Protein AF-A0A3M1LEP3-F1 (afdb_monomer)

Mean predicted aligned error: 5.58 Å

pLDDT: mean 80.01, std 7.08, range [63.09, 87.19]

Sequence (38 aa):
ILDGYTRNPKGTRIFGPVARELRDKGFTKIVSLAPEVL

Secondary structure (DSSP, 8-state):
-B-SSSSSBSSS---SEE-THHHHTT-HHHHHH-SEE-

Nearest PDB structures (foldseek):
  1vy7-assembly1_BO  TM=9.587E-01  e=5.073E-04  Thermus thermophilus HB8
  7sae-assembly1_K  TM=8.920E-01  e=6.752E-04  Bacillus subtilis
  6xyw-assembly1_Ak  TM=8.876E-01  e=2.089E-02  Arabidopsis thaliana
  7aoi-assembly1_XG  TM=8.261E-01  e=4.927E-02  Trypanosoma brucei
  6yxy-assembly1_AO  TM=8.051E-01  e=1.440E-01  Trypanosoma brucei brucei

Solvent-accessible surface area (backbone atoms only — not comparable to full-atom values): 2424 Å² total; per-residue (Å²): 107,59,40,98,89,41,89,46,63,72,57,91,70,53,86,61,74,38,60,51,64,40,51,79,72,64,32,50,73,58,62,72,44,30,85,40,74,86

Structure (mmCIF, N/CA/C/O backbone):
data_AF-A0A3M1LEP3-F1
#
_entry.id   AF-A0A3M1LEP3-F1
#
loop_
_atom_site.group_PDB
_atom_site.id
_atom_site.type_symbol
_atom_site.label_atom_id
_atom_site.label_alt_id
_atom_site.label_comp_id
_atom_site.label_asym_id
_atom_site.label_entity_id
_atom_site.label_seq_id
_atom_site.pdbx_PDB_ins_code
_atom_site.Cartn_x
_atom_site.Cartn_y
_atom_site.Cartn_z
_atom_site.occupancy
_atom_site.B_iso_or_equiv
_atom_site.auth_seq_id
_atom_site.auth_comp_id
_atom_site.auth_asym_id
_atom_site.auth_atom_id
_atom_site.pdbx_PDB_model_num
ATOM 1 N N . ILE A 1 1 ? 8.488 3.549 -4.631 1.00 63.09 1 ILE A N 1
ATOM 2 C CA . ILE A 1 1 ? 7.697 2.576 -3.828 1.00 63.09 1 ILE A CA 1
ATOM 3 C C . ILE A 1 1 ? 7.426 1.302 -4.631 1.00 63.09 1 ILE A C 1
ATOM 5 O O . ILE A 1 1 ? 7.614 0.220 -4.092 1.00 63.09 1 ILE A O 1
ATOM 9 N N . LEU A 1 2 ? 7.055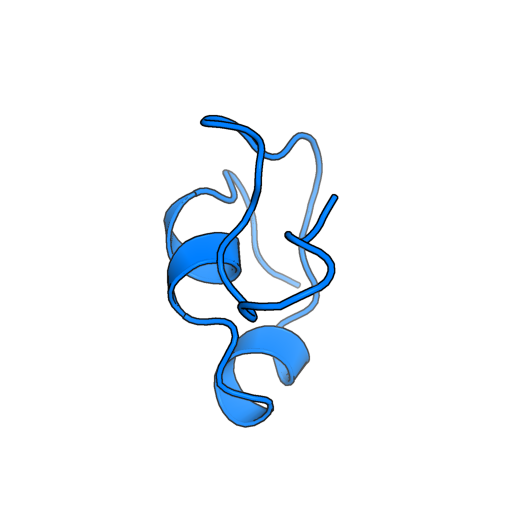 1.409 -5.911 1.00 66.44 2 LEU A N 1
ATOM 10 C CA . LEU A 1 2 ? 6.897 0.271 -6.824 1.00 66.44 2 LEU A CA 1
ATOM 11 C C . LEU A 1 2 ? 8.164 -0.005 -7.636 1.00 66.44 2 LEU A C 1
ATOM 13 O O . LEU A 1 2 ? 8.985 0.899 -7.829 1.00 66.44 2 LEU A O 1
ATOM 17 N N . ASP A 1 3 ? 8.320 -1.244 -8.091 1.00 65.69 3 ASP A N 1
ATOM 18 C CA . ASP A 1 3 ? 9.355 -1.590 -9.054 1.00 65.69 3 ASP A CA 1
ATOM 19 C C . ASP A 1 3 ? 8.985 -1.044 -10.439 1.00 65.69 3 ASP A C 1
ATOM 21 O O . ASP A 1 3 ? 7.830 -1.100 -10.850 1.00 65.69 3 ASP A O 1
ATOM 25 N N . GLY A 1 4 ? 9.943 -0.440 -11.148 1.00 66.62 4 GLY A N 1
ATOM 26 C CA . GLY A 1 4 ? 9.669 0.249 -12.419 1.00 66.62 4 GLY A CA 1
ATOM 27 C C . GLY A 1 4 ? 9.132 -0.685 -13.508 1.00 66.62 4 GLY A C 1
ATOM 28 O O . GLY A 1 4 ? 8.546 -0.212 -14.475 1.00 66.62 4 GLY A O 1
ATOM 29 N N . TYR A 1 5 ? 9.294 -1.999 -13.320 1.00 63.41 5 TYR A N 1
ATOM 30 C CA . TYR A 1 5 ? 8.814 -3.047 -14.215 1.00 63.41 5 TYR A CA 1
ATOM 31 C C . TYR A 1 5 ? 7.631 -3.841 -13.658 1.00 63.41 5 TYR A C 1
ATOM 33 O O . TYR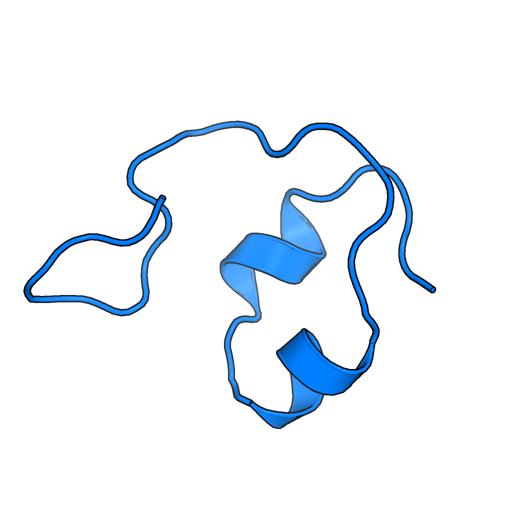 A 1 5 ? 6.893 -4.465 -14.418 1.00 63.41 5 TYR A O 1
ATOM 41 N N . THR A 1 6 ? 7.417 -3.834 -12.341 1.00 66.19 6 THR A N 1
ATOM 42 C CA . THR A 1 6 ? 6.353 -4.617 -11.705 1.00 66.19 6 THR A CA 1
ATOM 43 C C . THR A 1 6 ? 5.608 -3.798 -10.661 1.00 66.19 6 THR A C 1
ATOM 45 O O . THR A 1 6 ? 6.197 -3.155 -9.799 1.00 66.19 6 THR A O 1
ATOM 48 N N . ARG A 1 7 ? 4.272 -3.906 -10.653 1.00 73.06 7 ARG A N 1
ATOM 49 C CA . ARG A 1 7 ? 3.374 -3.309 -9.638 1.00 73.06 7 ARG A CA 1
ATOM 50 C C . ARG A 1 7 ? 3.555 -3.904 -8.228 1.00 73.06 7 ARG A C 1
ATOM 52 O O . ARG A 1 7 ? 2.687 -3.761 -7.370 1.00 73.06 7 ARG A O 1
ATOM 59 N N . ASN A 1 8 ? 4.680 -4.568 -7.982 1.00 78.94 8 ASN A N 1
ATOM 60 C CA . ASN A 1 8 ? 5.069 -5.062 -6.682 1.00 78.94 8 ASN A CA 1
ATOM 61 C C . ASN A 1 8 ? 5.761 -3.940 -5.897 1.00 78.94 8 ASN A C 1
ATOM 63 O O . ASN A 1 8 ? 6.578 -3.199 -6.455 1.00 78.94 8 ASN A O 1
ATOM 67 N N . PRO A 1 9 ? 5.468 -3.815 -4.596 1.00 83.00 9 PRO A N 1
ATOM 68 C CA . PRO A 1 9 ? 6.220 -2.915 -3.743 1.00 83.00 9 PRO A CA 1
ATOM 69 C C . PRO A 1 9 ? 7.682 -3.376 -3.677 1.00 83.00 9 PRO A C 1
ATOM 71 O O . PRO A 1 9 ? 7.963 -4.549 -3.439 1.00 83.00 9 PRO A O 1
ATOM 74 N N . LYS A 1 10 ? 8.612 -2.439 -3.885 1.00 79.06 10 LYS A N 1
ATOM 75 C CA . LYS A 1 10 ? 10.057 -2.647 -3.681 1.00 79.06 10 LYS A CA 1
ATOM 76 C C . LYS A 1 10 ? 10.410 -2.821 -2.202 1.00 79.06 10 LYS A C 1
ATOM 78 O O . LYS A 1 10 ? 11.445 -3.389 -1.881 1.00 79.06 10 LYS A O 1
ATOM 83 N N . GLY A 1 11 ? 9.570 -2.287 -1.315 1.00 77.81 11 GLY A N 1
ATOM 84 C CA . GLY A 1 11 ? 9.733 -2.379 0.133 1.00 77.81 11 GLY A CA 1
ATOM 85 C C . GLY A 1 11 ? 8.905 -3.509 0.737 1.00 77.81 11 GLY A C 1
ATOM 86 O O . GLY A 1 11 ? 7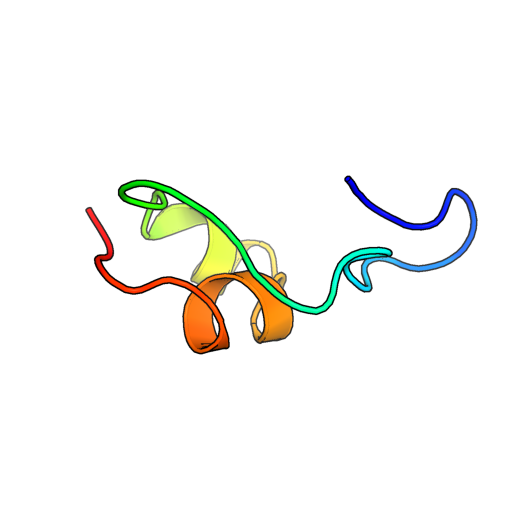.828 -3.839 0.245 1.00 77.81 11 GLY A O 1
ATOM 87 N N . THR A 1 12 ? 9.393 -4.065 1.842 1.00 77.31 12 THR A N 1
ATOM 88 C CA . THR A 1 12 ? 8.707 -5.105 2.624 1.00 77.31 12 THR A CA 1
ATOM 89 C C . THR A 1 12 ? 7.674 -4.547 3.604 1.00 77.31 12 THR A C 1
ATOM 91 O O . THR A 1 12 ? 6.897 -5.316 4.161 1.00 77.31 12 THR A O 1
ATOM 94 N N . ARG A 1 13 ? 7.642 -3.225 3.829 1.00 78.19 13 ARG A N 1
ATOM 95 C CA . ARG A 1 13 ? 6.726 -2.573 4.774 1.00 78.19 13 ARG A CA 1
ATOM 96 C C . ARG A 1 13 ? 6.208 -1.244 4.232 1.00 78.19 13 ARG A C 1
ATOM 98 O O . ARG A 1 13 ? 6.980 -0.462 3.677 1.00 78.19 13 ARG A O 1
ATOM 105 N N . ILE A 1 14 ? 4.913 -0.994 4.425 1.00 81.94 14 ILE A N 1
ATOM 106 C CA . ILE A 1 14 ? 4.255 0.282 4.124 1.00 81.94 14 ILE A CA 1
ATOM 107 C C . ILE A 1 14 ? 3.871 0.941 5.445 1.00 81.94 14 ILE A C 1
ATOM 109 O O . ILE A 1 14 ? 3.340 0.288 6.340 1.00 81.94 14 ILE A O 1
ATOM 113 N N . 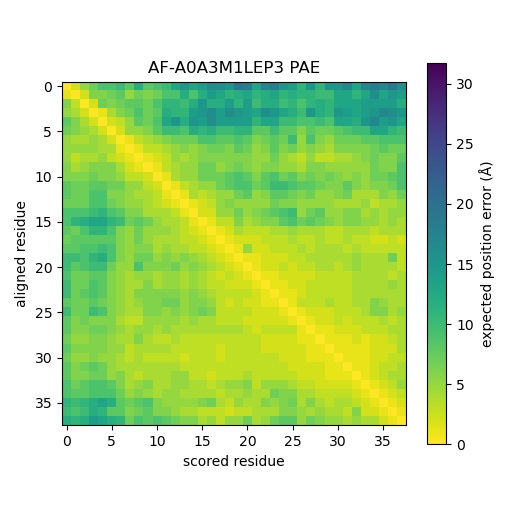PHE A 1 15 ? 4.200 2.221 5.581 1.00 78.31 15 PHE A N 1
ATOM 114 C CA . PHE A 1 15 ? 3.907 3.005 6.773 1.00 78.31 15 PHE A CA 1
ATOM 115 C C . PHE A 1 15 ? 2.738 3.945 6.492 1.00 78.31 15 PHE A C 1
ATOM 117 O O . PHE A 1 15 ? 2.740 4.642 5.479 1.00 78.31 15 PHE A O 1
ATOM 124 N N . GLY A 1 16 ? 1.775 3.972 7.413 1.00 82.56 16 GLY A N 1
ATOM 125 C CA . GLY A 1 16 ? 0.599 4.835 7.344 1.00 82.56 16 GLY A CA 1
ATOM 126 C C . GLY A 1 16 ? -0.629 4.182 6.696 1.00 82.56 16 GLY A C 1
ATOM 127 O O . GLY A 1 16 ? -0.533 3.076 6.155 1.00 82.56 16 GLY A O 1
ATOM 128 N N . PRO A 1 17 ? -1.788 4.856 6.791 1.00 86.06 17 PRO A N 1
ATOM 129 C CA . PRO A 1 17 ? -3.036 4.378 6.222 1.00 86.06 17 PRO A CA 1
ATOM 130 C C . PRO A 1 17 ? -3.004 4.412 4.692 1.00 86.06 17 PRO A C 1
ATOM 132 O O . PRO A 1 17 ? -2.446 5.324 4.078 1.00 86.06 17 PRO A O 1
ATOM 135 N N . VAL A 1 18 ? -3.620 3.411 4.068 1.00 87.19 18 VAL A N 1
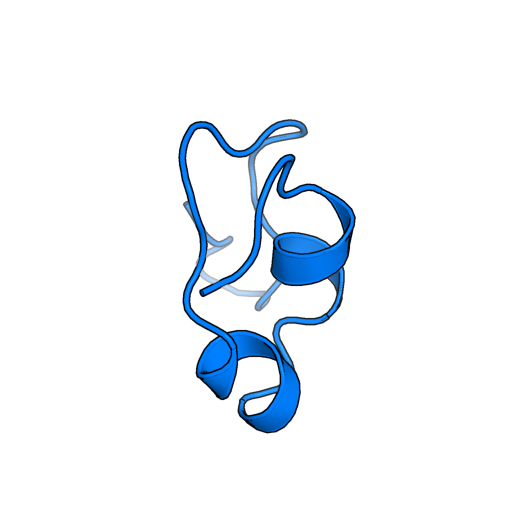ATOM 136 C CA . VAL A 1 18 ? -3.587 3.201 2.616 1.00 87.19 18 VAL A CA 1
ATOM 137 C C . VAL A 1 18 ? -5.001 3.283 2.051 1.00 87.19 18 VAL A C 1
ATOM 139 O O . VAL A 1 18 ? -5.921 2.704 2.610 1.00 87.19 18 VAL A O 1
ATOM 142 N N . ALA A 1 19 ? -5.204 3.995 0.942 1.00 86.50 19 ALA A N 1
ATOM 143 C CA . ALA A 1 19 ? -6.541 4.163 0.367 1.00 86.50 19 ALA A CA 1
ATOM 144 C C . ALA A 1 19 ? -7.111 2.839 -0.179 1.00 86.50 19 ALA A C 1
ATOM 146 O O . ALA A 1 19 ? -6.427 2.108 -0.904 1.00 86.50 19 ALA A O 1
ATOM 147 N N . ARG A 1 20 ? -8.389 2.561 0.097 1.00 85.81 20 ARG A N 1
ATOM 148 C CA . ARG A 1 20 ? -9.109 1.344 -0.315 1.00 85.81 20 ARG A CA 1
ATOM 149 C C . ARG A 1 20 ? -9.173 1.168 -1.828 1.00 85.81 20 ARG A C 1
ATOM 151 O O . ARG A 1 20 ? -9.140 0.039 -2.308 1.00 85.81 20 ARG A O 1
ATOM 158 N N . GLU A 1 21 ? -9.133 2.268 -2.577 1.00 84.94 21 GLU A N 1
ATOM 159 C CA . GLU A 1 21 ? -9.062 2.273 -4.044 1.00 84.94 21 GLU A CA 1
ATOM 160 C C . GLU A 1 21 ? -7.875 1.477 -4.608 1.00 84.94 21 GLU A C 1
ATOM 162 O O . GLU A 1 21 ? -7.903 1.013 -5.749 1.00 84.94 21 GLU A O 1
ATOM 167 N N . LEU A 1 22 ? -6.797 1.323 -3.832 1.00 84.06 22 LEU A N 1
ATOM 168 C CA . LEU A 1 22 ? -5.624 0.557 -4.251 1.00 84.06 22 LEU A CA 1
ATOM 169 C C . LEU A 1 22 ? -5.933 -0.941 -4.370 1.00 84.06 22 LEU A C 1
ATOM 171 O O . LEU A 1 22 ? -5.265 -1.637 -5.139 1.00 84.06 22 LEU A O 1
ATOM 175 N N . ARG A 1 23 ? -6.976 -1.428 -3.686 1.00 81.44 23 ARG A N 1
ATOM 176 C CA . ARG A 1 23 ? -7.491 -2.791 -3.846 1.00 81.44 23 ARG A CA 1
ATOM 177 C C . ARG A 1 23 ? -8.107 -2.985 -5.229 1.00 81.44 23 ARG A C 1
ATOM 179 O O . ARG A 1 23 ? -7.748 -3.939 -5.913 1.00 81.44 23 ARG A O 1
ATOM 186 N N . ASP A 1 24 ? -8.956 -2.056 -5.659 1.00 83.94 24 ASP A N 1
ATOM 187 C CA . ASP A 1 24 ? -9.617 -2.102 -6.971 1.00 83.94 24 ASP A CA 1
ATOM 188 C C . ASP A 1 24 ? -8.632 -1.880 -8.123 1.00 83.94 24 ASP A C 1
ATOM 190 O O . ASP A 1 24 ? -8.744 -2.486 -9.186 1.00 83.94 24 ASP A O 1
ATOM 194 N N . LYS A 1 25 ? -7.585 -1.082 -7.888 1.00 84.62 25 LYS A N 1
ATOM 195 C CA . LYS A 1 25 ? -6.487 -0.862 -8.844 1.00 84.62 25 LYS A CA 1
ATOM 196 C C . LYS A 1 25 ? -5.503 -2.046 -8.943 1.00 84.62 25 LYS A C 1
ATOM 198 O O . LYS A 1 25 ? -4.534 -1.972 -9.701 1.00 84.62 25 LYS A O 1
ATOM 20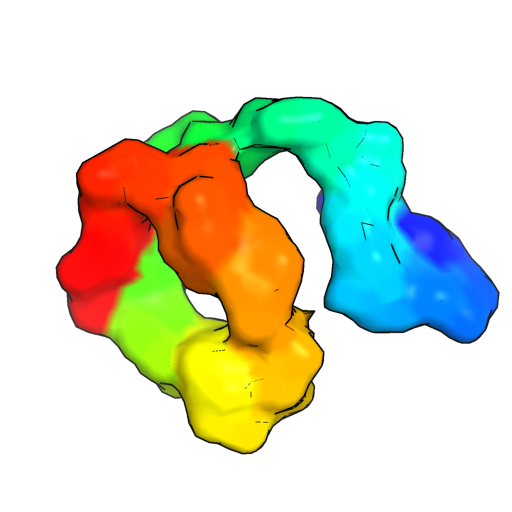3 N N . GLY A 1 26 ? -5.732 -3.141 -8.209 1.00 82.06 26 GLY A N 1
ATOM 204 C CA . GLY A 1 26 ? -4.935 -4.372 -8.285 1.00 82.06 26 GLY A CA 1
ATOM 205 C C . GLY A 1 26 ? -3.616 -4.337 -7.504 1.00 82.06 26 GLY A C 1
ATOM 206 O O . GLY A 1 26 ? -2.751 -5.187 -7.714 1.00 82.06 26 GLY A O 1
ATOM 207 N N . PHE A 1 27 ? -3.442 -3.385 -6.584 1.00 84.69 27 PHE A N 1
ATOM 208 C CA . PHE A 1 27 ? -2.277 -3.296 -5.699 1.00 84.69 27 PHE A CA 1
ATOM 209 C C . PHE A 1 27 ? -2.472 -4.116 -4.416 1.00 84.69 27 PHE A C 1
ATOM 211 O O . PHE A 1 27 ? -2.190 -3.660 -3.309 1.00 84.69 27 PHE A O 1
ATOM 218 N N . THR A 1 28 ? -2.932 -5.359 -4.551 1.00 85.50 28 THR A N 1
ATOM 219 C CA . THR A 1 28 ? -3.302 -6.228 -3.423 1.00 85.50 28 THR A CA 1
ATOM 220 C C . THR A 1 28 ? -2.157 -6.416 -2.428 1.00 85.50 28 THR A C 1
ATOM 222 O O . THR A 1 28 ? -2.377 -6.359 -1.225 1.00 85.50 28 THR A O 1
ATOM 225 N N . LYS A 1 29 ? -0.911 -6.542 -2.910 1.00 84.12 29 LYS A N 1
ATOM 226 C CA . LYS A 1 29 ? 0.277 -6.655 -2.045 1.00 84.12 29 LYS A CA 1
ATOM 227 C C . LYS A 1 29 ? 0.511 -5.418 -1.176 1.00 84.12 29 LYS A C 1
ATOM 229 O O . LYS A 1 29 ? 0.970 -5.555 -0.053 1.00 84.12 29 LYS A O 1
ATOM 234 N N . ILE A 1 30 ? 0.208 -4.225 -1.685 1.00 85.00 30 ILE A N 1
ATOM 235 C CA . ILE A 1 30 ? 0.337 -2.968 -0.933 1.00 85.00 30 ILE A CA 1
ATOM 236 C C . ILE A 1 30 ? -0.715 -2.936 0.176 1.00 85.00 30 ILE A C 1
ATOM 238 O O . ILE A 1 30 ? -0.375 -2.679 1.324 1.00 85.00 30 ILE A O 1
ATOM 242 N N . VAL A 1 31 ? -1.965 -3.269 -0.160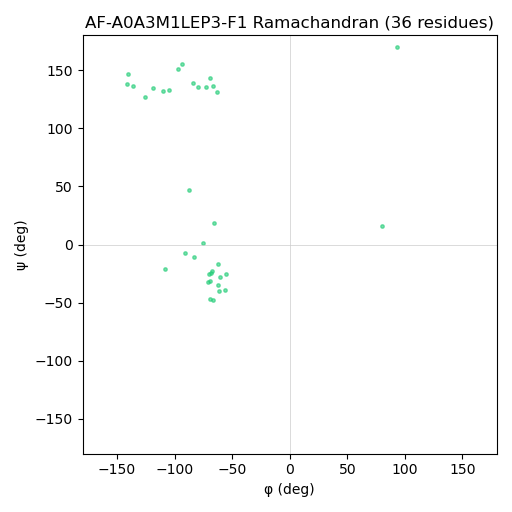 1.00 84.69 31 VAL A N 1
ATOM 243 C CA . VAL A 1 31 ? -3.080 -3.322 0.798 1.00 84.69 31 VAL A CA 1
ATOM 244 C C . VAL A 1 31 ? -2.826 -4.364 1.893 1.00 84.69 31 VAL A C 1
ATOM 246 O O . VAL A 1 31 ? -3.084 -4.094 3.056 1.00 84.69 31 VAL A O 1
ATOM 249 N N . SER A 1 32 ? -2.261 -5.527 1.555 1.00 84.19 32 SER A N 1
ATOM 250 C CA . SER A 1 32 ? -1.928 -6.567 2.541 1.00 84.19 32 SER A CA 1
ATOM 251 C C . SER A 1 32 ? -0.762 -6.213 3.469 1.00 84.19 32 SER A C 1
ATOM 253 O O . SER A 1 32 ? -0.676 -6.767 4.559 1.00 84.19 32 SER A O 1
ATOM 255 N N . LEU A 1 33 ? 0.153 -5.338 3.045 1.00 86.50 33 LEU A N 1
ATOM 256 C CA . LEU A 1 33 ? 1.297 -4.897 3.856 1.00 86.50 33 LEU A CA 1
ATOM 257 C C . LEU A 1 33 ? 0.989 -3.646 4.689 1.00 86.50 33 LEU A C 1
ATOM 259 O O . LEU A 1 33 ? 1.830 -3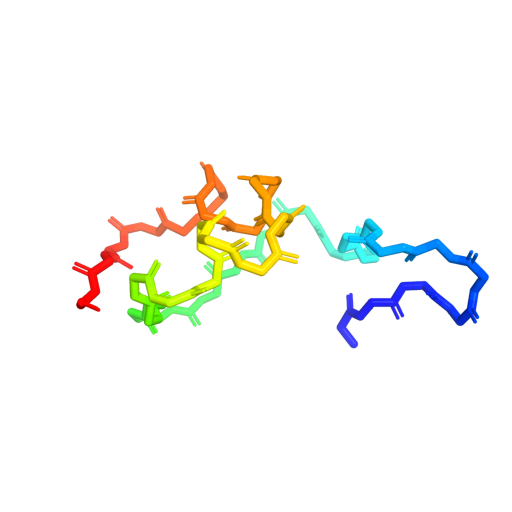.218 5.483 1.00 86.50 33 LEU A O 1
ATOM 263 N N . ALA A 1 34 ? -0.179 -3.041 4.479 1.00 86.31 34 ALA A N 1
ATOM 264 C CA . ALA A 1 34 ? -0.612 -1.843 5.167 1.00 86.31 34 ALA A CA 1
ATOM 265 C C . ALA A 1 34 ? -1.158 -2.173 6.566 1.00 86.31 34 ALA A C 1
ATOM 267 O O . ALA A 1 34 ? -1.951 -3.105 6.696 1.00 86.31 34 ALA A O 1
ATOM 268 N N . PRO A 1 35 ? -0.788 -1.406 7.608 1.00 83.12 35 PRO A N 1
ATOM 269 C CA . PRO A 1 35 ? -1.367 -1.569 8.938 1.00 83.12 35 PRO A CA 1
ATOM 270 C C . PRO A 1 35 ? -2.828 -1.099 9.002 1.00 83.12 35 PRO A C 1
ATOM 272 O O . PRO A 1 35 ? -3.612 -1.680 9.744 1.00 83.12 35 PRO A O 1
ATOM 275 N N . GLU A 1 36 ? -3.202 -0.084 8.216 1.00 82.25 36 GLU A N 1
ATOM 276 C CA . GLU A 1 36 ? -4.559 0.467 8.181 1.00 82.25 36 GLU A CA 1
ATOM 277 C C . GLU A 1 36 ? -4.969 0.823 6.747 1.00 82.25 36 GLU A C 1
ATOM 279 O O . GLU A 1 36 ? -4.137 1.226 5.928 1.00 82.25 36 GLU A O 1
ATOM 284 N N . VAL A 1 37 ? -6.260 0.671 6.438 1.00 84.00 37 VAL A N 1
ATOM 285 C CA . VAL A 1 37 ? -6.840 0.970 5.122 1.00 84.00 37 VAL A CA 1
ATOM 286 C C . VAL A 1 37 ? -8.004 1.943 5.299 1.00 84.00 37 VAL A C 1
ATOM 288 O O . VAL A 1 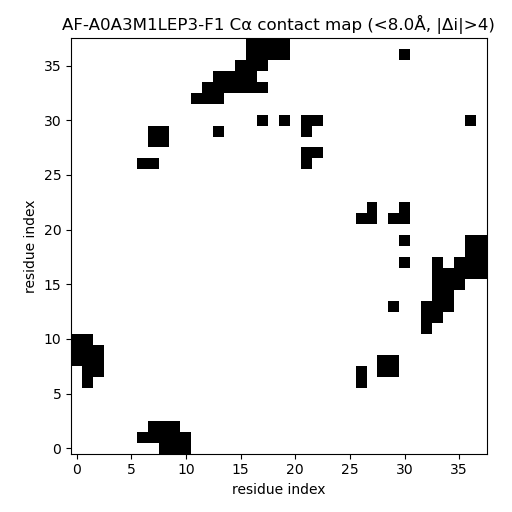37 ? -8.910 1.665 6.085 1.00 84.00 37 VAL A O 1
ATOM 291 N N . LEU A 1 38 ? -7.980 3.055 4.558 1.00 81.69 38 LEU A N 1
ATOM 292 C CA . LEU A 1 38 ? -9.054 4.055 4.497 1.00 81.69 38 LEU A CA 1
ATOM 293 C C . LEU A 1 38 ? -9.973 3.748 3.314 1.00 81.69 38 LEU A C 1
ATOM 295 O O . LEU A 1 38 ? -9.517 3.934 2.166 1.00 81.69 38 LEU A O 1
#

Foldseek 3Di:
DADPVDLADPDQADDDEAEPVCVVVVSVNHVVRYPHYD

Radius of gyration: 9.36 Å; Cα contacts (8 Å, |Δi|>4): 51; chains: 1; bounding box: 20×12×23 Å